Protein AF-A0A9E3MFU2-F1 (afdb_monomer_lite)

Sequence (67 aa):
MPTILLIDDRAIFREGLRNADIAQRLSTTERTVKAHISAIFAGLEVSSRIQAVIVARRAGLLGRRPR

Foldseek 3Di:
DDPLPQQLCLLLLDPPDDLCNSCVVSVHDSVSSVVNVVVQCVVQVHDDSVVSNVSCVVVCVNDDDDD

pLDDT: mean 73.58, std 12.54, range [33.62, 86.38]

Secondary structure (DSSP, 8-state):
--GGGGS-GGGTTSTT--HHHHHHHTTS-HHHHHHHHHHHHHHTT-SSHHHHHHHHHHTTTT-----

Structure (mmCIF, N/CA/C/O backbone):
data_AF-A0A9E3MFU2-F1
#
_entry.id   AF-A0A9E3MFU2-F1
#
loop_
_atom_site.group_PDB
_atom_si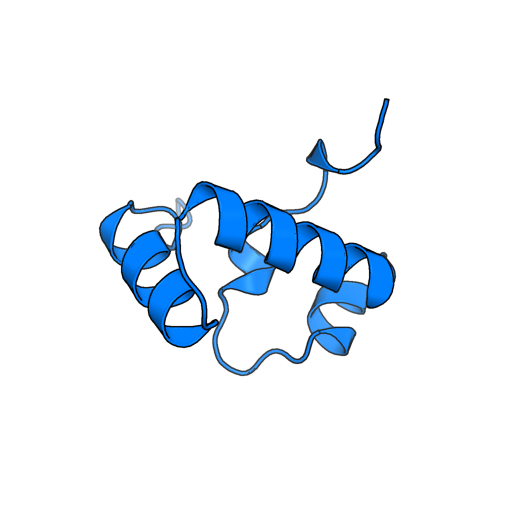te.id
_atom_site.type_symbol
_atom_site.label_atom_id
_atom_site.label_alt_id
_atom_site.label_comp_id
_atom_site.label_asym_id
_atom_site.label_entity_id
_atom_site.label_seq_id
_atom_site.pdbx_PDB_ins_code
_atom_site.Cartn_x
_atom_site.Cartn_y
_atom_site.Cartn_z
_atom_site.occupancy
_atom_site.B_iso_or_equiv
_atom_site.auth_seq_id
_atom_site.auth_comp_id
_atom_site.auth_asym_id
_atom_site.auth_atom_id
_atom_site.pdbx_PDB_model_num
ATOM 1 N N . MET A 1 1 ? -7.402 -16.861 11.931 1.00 33.62 1 MET A N 1
ATOM 2 C CA . MET A 1 1 ? -6.134 -16.809 11.169 1.00 33.62 1 MET A CA 1
ATOM 3 C C . MET A 1 1 ? -6.396 -15.957 9.935 1.00 33.62 1 MET A C 1
ATOM 5 O O . MET A 1 1 ? -7.400 -16.208 9.290 1.00 33.62 1 MET A O 1
ATOM 9 N N . PRO A 1 2 ? -5.705 -14.817 9.794 1.00 48.22 2 PRO A N 1
ATOM 10 C CA . PRO A 1 2 ? -6.271 -13.476 9.942 1.00 48.22 2 PRO A CA 1
ATOM 11 C C . PRO A 1 2 ? -7.197 -13.046 8.790 1.00 48.22 2 PRO A C 1
ATOM 13 O O . PRO A 1 2 ? -7.039 -13.462 7.649 1.00 48.22 2 PRO A O 1
ATOM 16 N N . THR A 1 3 ? -8.128 -12.149 9.120 1.00 50.00 3 THR A N 1
ATOM 17 C CA . THR A 1 3 ? -9.218 -11.507 8.348 1.00 50.00 3 THR A CA 1
ATOM 18 C C . THR A 1 3 ? -8.784 -10.739 7.071 1.00 50.00 3 THR A C 1
ATOM 20 O O . THR A 1 3 ? -9.526 -9.922 6.538 1.00 50.00 3 THR A O 1
ATOM 23 N N . ILE A 1 4 ? -7.571 -10.982 6.569 1.00 52.12 4 ILE A N 1
ATOM 24 C CA . ILE A 1 4 ? -6.856 -10.220 5.529 1.00 52.12 4 ILE A CA 1
ATOM 25 C C . ILE A 1 4 ? -7.328 -10.569 4.100 1.00 52.12 4 ILE A C 1
ATOM 27 O O . ILE A 1 4 ? -7.085 -9.819 3.161 1.00 52.12 4 ILE A O 1
ATOM 31 N N . LEU A 1 5 ? -8.066 -11.663 3.913 1.00 51.72 5 LEU A N 1
ATOM 32 C CA . LEU A 1 5 ? -8.486 -12.135 2.584 1.00 51.72 5 LEU A CA 1
ATOM 33 C C . LEU A 1 5 ? -9.738 -11.451 2.004 1.00 51.72 5 LEU A C 1
ATOM 35 O O . LEU A 1 5 ? -10.114 -11.760 0.880 1.00 51.72 5 LEU A O 1
ATOM 39 N N . LEU A 1 6 ? -10.385 -10.531 2.733 1.00 54.72 6 LEU A N 1
ATOM 40 C CA . LEU A 1 6 ? -11.645 -9.905 2.292 1.00 54.72 6 LEU A CA 1
ATOM 41 C C . LEU A 1 6 ? -11.487 -8.483 1.727 1.00 54.72 6 LEU A C 1
ATOM 43 O O . LEU A 1 6 ? -12.474 -7.850 1.360 1.00 54.72 6 LEU A O 1
ATOM 47 N N . ILE A 1 7 ? -10.259 -7.965 1.667 1.00 60.81 7 ILE A N 1
ATOM 48 C CA . ILE A 1 7 ? -9.979 -6.639 1.111 1.00 60.81 7 ILE A CA 1
ATOM 49 C C . ILE A 1 7 ? -9.626 -6.772 -0.369 1.00 60.81 7 ILE A C 1
ATOM 51 O O . ILE A 1 7 ? -8.645 -7.423 -0.713 1.00 60.81 7 ILE A O 1
ATOM 55 N N . ASP A 1 8 ? -10.408 -6.109 -1.225 1.00 64.56 8 ASP A N 1
ATOM 56 C CA . ASP A 1 8 ? -10.101 -5.903 -2.644 1.00 64.56 8 ASP A CA 1
ATOM 57 C C . ASP A 1 8 ? -8.809 -5.069 -2.750 1.00 64.56 8 ASP A C 1
ATOM 59 O O . ASP A 1 8 ? -8.821 -3.837 -2.661 1.00 64.56 8 ASP A O 1
ATOM 63 N N . ASP A 1 9 ? -7.668 -5.751 -2.888 1.00 66.88 9 ASP A N 1
ATOM 64 C CA . ASP A 1 9 ? -6.324 -5.162 -2.962 1.00 66.88 9 ASP A CA 1
ATOM 65 C C . ASP A 1 9 ? -6.195 -4.151 -4.111 1.00 66.88 9 ASP A C 1
ATOM 67 O O . ASP A 1 9 ? -5.433 -3.189 -4.036 1.00 66.88 9 ASP A O 1
ATOM 71 N N . ARG A 1 10 ? -7.037 -4.274 -5.137 1.00 69.12 10 ARG A N 1
ATOM 72 C CA . ARG A 1 10 ? -7.123 -3.338 -6.260 1.00 69.12 10 ARG A CA 1
ATOM 73 C C . ARG A 1 10 ? -7.455 -1.914 -5.825 1.00 69.12 10 ARG A C 1
ATOM 75 O O . ARG A 1 10 ? -7.009 -0.964 -6.471 1.00 69.12 10 ARG A O 1
ATOM 82 N N . ALA A 1 11 ? -8.203 -1.734 -4.733 1.00 68.56 11 ALA A N 1
ATOM 83 C CA . ALA A 1 11 ? -8.505 -0.412 -4.188 1.00 68.56 11 ALA A CA 1
ATOM 84 C C . ALA A 1 11 ? -7.243 0.318 -3.698 1.00 68.56 11 ALA A C 1
ATOM 86 O O . ALA A 1 11 ? -7.164 1.542 -3.811 1.00 68.56 11 ALA A O 1
ATOM 87 N N . ILE A 1 12 ? -6.239 -0.424 -3.221 1.00 72.44 12 ILE A N 1
ATOM 88 C CA . ILE A 1 12 ? -4.955 0.116 -2.752 1.00 72.44 12 ILE A CA 1
ATOM 89 C C . ILE A 1 12 ? -4.174 0.752 -3.908 1.00 72.44 12 ILE A C 1
ATOM 91 O O . ILE A 1 12 ? -3.523 1.791 -3.751 1.00 72.44 12 ILE A O 1
ATOM 95 N N . PHE A 1 13 ? -4.283 0.155 -5.091 1.00 73.00 13 PHE A N 1
ATOM 96 C CA . PHE A 1 13 ? -3.550 0.559 -6.285 1.00 73.00 13 PHE A CA 1
ATOM 97 C C . PHE A 1 13 ? -4.236 1.643 -7.122 1.00 73.00 13 PHE A C 1
ATOM 99 O O . PHE A 1 13 ? -3.676 2.078 -8.126 1.00 73.00 13 PHE A O 1
ATOM 106 N N . ARG A 1 14 ? -5.425 2.115 -6.728 1.00 71.56 14 ARG A N 1
ATOM 107 C CA . ARG A 1 14 ? -6.070 3.254 -7.394 1.00 71.56 14 ARG A CA 1
ATOM 108 C C . ARG A 1 14 ? -5.312 4.545 -7.089 1.00 71.56 14 ARG A C 1
ATOM 110 O O . ARG A 1 14 ? -5.184 4.942 -5.929 1.00 71.56 14 ARG A O 1
ATOM 117 N N . GLU A 1 15 ? -4.824 5.199 -8.139 1.00 64.19 15 GLU A N 1
ATOM 118 C CA . GLU A 1 15 ? -4.176 6.507 -8.040 1.00 64.19 15 GLU A CA 1
ATOM 119 C C . GLU A 1 15 ? -5.115 7.545 -7.410 1.00 64.19 15 GLU A C 1
ATOM 121 O O . GLU A 1 15 ? -6.322 7.554 -7.651 1.00 64.19 15 GLU A O 1
ATOM 126 N N . GLY A 1 16 ? -4.549 8.406 -6.562 1.00 68.12 16 GLY A N 1
ATOM 127 C CA . GLY A 1 16 ? -5.266 9.511 -5.923 1.00 68.12 16 GLY A CA 1
ATOM 128 C C .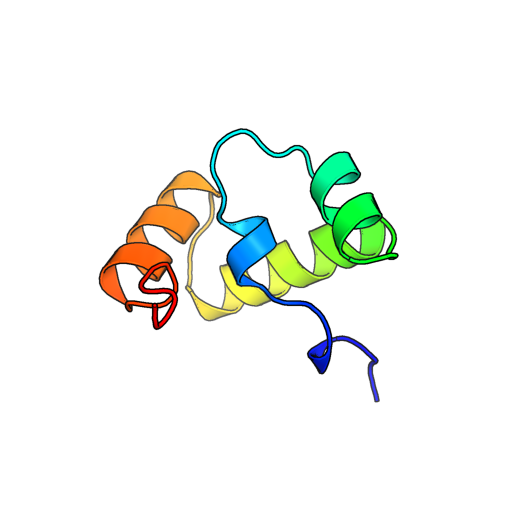 GLY A 1 16 ? -6.003 9.177 -4.621 1.00 68.12 16 GLY A C 1
ATOM 129 O O . GLY A 1 16 ? -6.397 10.106 -3.922 1.00 68.12 16 GLY A O 1
ATOM 130 N N . LEU A 1 17 ? -6.151 7.902 -4.236 1.00 73.88 17 LEU A N 1
ATOM 131 C CA . LEU A 1 17 ? -6.783 7.550 -2.956 1.00 73.88 17 LEU A CA 1
ATOM 132 C C . LEU A 1 17 ? -5.778 7.564 -1.798 1.00 73.88 17 LEU A C 1
ATOM 134 O O . LEU A 1 17 ? -4.723 6.911 -1.856 1.00 73.88 17 LEU A O 1
ATOM 138 N N . ARG A 1 18 ? -6.124 8.261 -0.710 1.00 80.62 18 ARG A N 1
ATOM 139 C CA . ARG A 1 18 ? -5.388 8.186 0.557 1.00 80.62 18 ARG A CA 1
ATOM 140 C C . ARG A 1 18 ? -5.714 6.865 1.252 1.00 80.62 18 ARG A C 1
ATOM 142 O O . ARG A 1 18 ? -6.763 6.264 1.025 1.00 80.62 18 ARG A O 1
ATOM 149 N N . ASN A 1 19 ? -4.834 6.424 2.149 1.00 80.94 19 ASN A N 1
ATOM 150 C CA . ASN A 1 19 ? -5.072 5.207 2.935 1.00 80.94 19 ASN A CA 1
ATOM 151 C C . ASN A 1 19 ? -6.372 5.302 3.755 1.00 80.94 19 ASN A C 1
ATOM 153 O O . ASN A 1 19 ? -7.051 4.294 3.912 1.00 80.94 19 ASN A O 1
ATOM 157 N N . ALA A 1 20 ? -6.741 6.510 4.202 1.00 82.06 20 ALA A N 1
ATOM 158 C CA . ALA A 1 20 ? -8.014 6.817 4.857 1.00 82.06 20 ALA A CA 1
ATOM 159 C C . ALA A 1 20 ? -9.232 6.549 3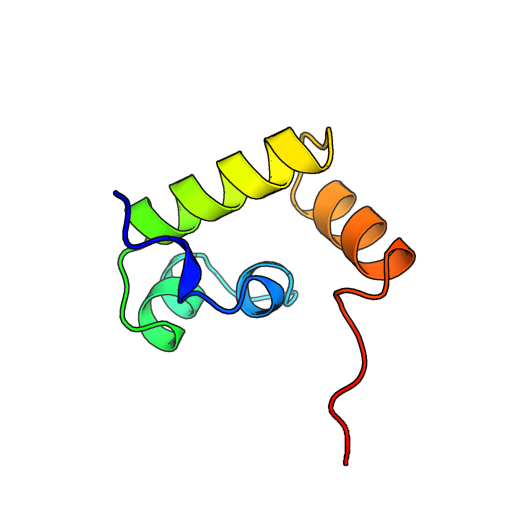.956 1.00 82.06 20 AL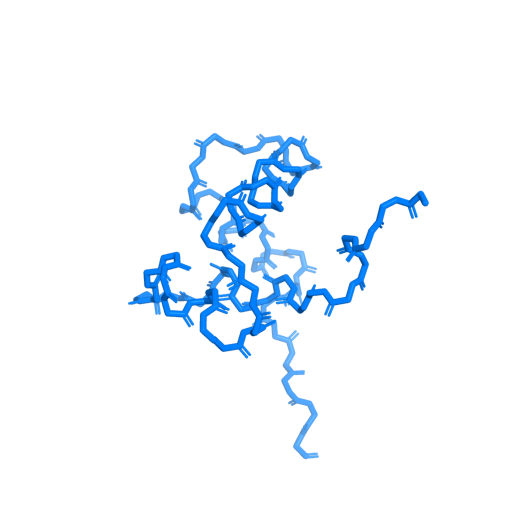A A C 1
ATOM 161 O O . ALA A 1 20 ? -10.197 5.921 4.386 1.00 82.06 20 ALA A O 1
ATOM 162 N N . ASP A 1 21 ? -9.169 6.970 2.689 1.00 82.44 21 ASP A N 1
ATOM 163 C CA . ASP A 1 21 ? -10.256 6.780 1.722 1.00 82.44 21 ASP A CA 1
ATOM 164 C C . ASP A 1 21 ? -10.436 5.298 1.383 1.00 82.44 21 ASP A C 1
ATOM 166 O O . ASP A 1 21 ? -11.557 4.808 1.254 1.00 82.44 21 ASP A O 1
ATOM 170 N N . ILE A 1 22 ? -9.321 4.571 1.260 1.00 80.69 22 ILE A N 1
ATOM 171 C CA . ILE A 1 22 ? -9.301 3.118 1.058 1.00 80.69 22 ILE A CA 1
ATOM 172 C C . ILE A 1 22 ? -9.889 2.413 2.284 1.00 80.69 22 ILE A C 1
ATOM 174 O O . ILE A 1 22 ? -10.717 1.517 2.138 1.00 80.69 22 ILE A O 1
ATOM 178 N N . ALA A 1 23 ? -9.505 2.854 3.485 1.00 83.06 23 ALA A N 1
ATOM 179 C CA . ALA A 1 23 ? -10.008 2.320 4.741 1.00 83.06 23 ALA A CA 1
ATOM 180 C C . ALA A 1 23 ? -11.529 2.496 4.858 1.00 83.06 23 ALA A C 1
ATOM 182 O O . ALA A 1 23 ? -12.230 1.521 5.115 1.00 83.06 23 ALA A O 1
ATOM 183 N N . GLN A 1 24 ? -12.055 3.691 4.562 1.00 82.62 24 GLN A N 1
ATOM 184 C CA . GLN A 1 24 ? -13.501 3.928 4.519 1.00 82.62 24 GLN A CA 1
ATOM 185 C C . GLN A 1 24 ? -14.205 3.048 3.483 1.00 82.62 24 GLN A C 1
ATOM 187 O O . GLN A 1 24 ? -15.220 2.429 3.793 1.00 82.62 24 GLN A O 1
ATOM 192 N N . ARG A 1 25 ? -13.665 2.962 2.260 1.00 80.25 25 ARG A N 1
ATOM 193 C CA . ARG A 1 25 ? -14.270 2.173 1.173 1.00 80.25 25 ARG A CA 1
ATOM 194 C C . ARG A 1 25 ? -14.353 0.684 1.476 1.00 80.25 25 ARG A C 1
ATOM 196 O O . ARG A 1 25 ? -15.260 0.023 0.988 1.00 80.25 25 ARG A O 1
ATOM 203 N N . LEU A 1 26 ? -13.389 0.174 2.231 1.00 76.94 26 LEU A N 1
ATOM 204 C CA . LEU A 1 26 ? -13.291 -1.230 2.615 1.00 76.94 26 LEU A CA 1
ATOM 205 C C . LEU A 1 26 ? -13.844 -1.491 4.024 1.00 76.94 26 LEU A C 1
ATOM 207 O O . LEU A 1 26 ? -13.644 -2.582 4.553 1.00 76.94 26 LEU A O 1
ATOM 211 N N . SER A 1 27 ? -14.483 -0.492 4.647 1.00 80.56 27 SER A N 1
ATOM 212 C CA . SER A 1 27 ? -14.991 -0.553 6.025 1.00 80.56 27 SER A CA 1
ATOM 213 C C . SER A 1 27 ? -13.957 -1.109 7.017 1.00 80.56 27 SER A C 1
ATOM 215 O O . SER A 1 27 ? -14.261 -1.933 7.876 1.00 80.56 27 SER A O 1
ATOM 217 N N . THR A 1 28 ? -12.707 -0.670 6.875 1.00 83.44 28 THR A N 1
ATOM 218 C CA . THR A 1 28 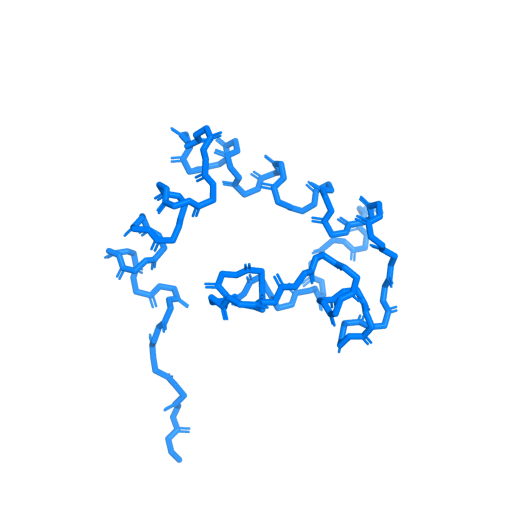? -11.558 -1.110 7.672 1.00 83.44 28 THR A CA 1
ATOM 219 C C . THR A 1 28 ? -10.797 0.088 8.242 1.00 83.44 28 THR A C 1
ATOM 221 O O . THR A 1 28 ? -11.202 1.237 8.085 1.00 83.44 28 THR A O 1
ATOM 224 N N . THR A 1 29 ? -9.680 -0.162 8.927 1.00 85.94 29 THR A N 1
ATOM 225 C CA . THR A 1 29 ? -8.825 0.896 9.483 1.00 85.94 29 THR A CA 1
ATOM 226 C C . THR A 1 29 ? -7.618 1.167 8.592 1.00 85.94 29 THR A C 1
ATOM 228 O O . THR A 1 29 ? -7.107 0.265 7.926 1.00 85.94 29 THR A O 1
ATOM 231 N N . GLU A 1 30 ? -7.079 2.388 8.636 1.00 86.38 30 GLU A N 1
ATOM 232 C CA . GLU A 1 30 ? -5.820 2.716 7.949 1.00 86.38 30 GLU A CA 1
ATOM 233 C C . GLU A 1 30 ? -4.659 1.807 8.358 1.00 86.38 30 GLU A C 1
ATOM 235 O O . GLU A 1 30 ? -3.785 1.507 7.545 1.00 86.38 30 GLU A O 1
ATOM 240 N N . ARG A 1 31 ? -4.646 1.358 9.620 1.00 85.12 31 ARG A N 1
ATOM 241 C CA . ARG A 1 31 ? -3.651 0.413 10.134 1.00 85.12 31 ARG A CA 1
ATOM 242 C C . ARG A 1 31 ? -3.716 -0.904 9.368 1.00 85.12 31 ARG A C 1
ATOM 244 O O . ARG A 1 31 ? -2.681 -1.409 8.942 1.00 85.12 31 ARG A O 1
ATOM 251 N N . THR A 1 32 ? -4.926 -1.419 9.166 1.00 85.00 32 THR A N 1
ATOM 252 C CA . THR A 1 32 ? -5.170 -2.619 8.367 1.00 85.00 32 THR A CA 1
ATOM 253 C C . THR A 1 32 ? -4.742 -2.383 6.922 1.00 85.00 32 THR A C 1
ATOM 255 O O . THR A 1 32 ? -3.944 -3.149 6.400 1.00 85.00 32 THR A O 1
ATOM 258 N N . VAL A 1 33 ? -5.147 -1.272 6.298 1.00 83.56 33 VAL A N 1
ATOM 259 C CA . VAL A 1 33 ? -4.728 -0.937 4.923 1.00 83.56 33 VAL A CA 1
ATOM 260 C C . VAL A 1 33 ? -3.202 -0.909 4.785 1.00 83.56 33 VAL A C 1
ATOM 262 O O . VAL A 1 33 ? -2.663 -1.491 3.847 1.00 83.56 33 VAL A O 1
ATOM 265 N N . LYS A 1 34 ? -2.483 -0.301 5.737 1.00 83.31 34 LYS A N 1
ATOM 266 C CA . LYS A 1 34 ? -1.011 -0.291 5.753 1.00 83.31 34 LYS A CA 1
ATOM 267 C C . LYS A 1 34 ? -0.419 -1.694 5.866 1.00 83.31 34 LYS A C 1
ATOM 269 O O . LYS A 1 34 ? 0.520 -1.993 5.141 1.00 83.31 34 LYS A O 1
ATOM 274 N N . ALA A 1 35 ? -0.972 -2.554 6.720 1.00 85.81 35 ALA A N 1
ATOM 275 C CA . ALA A 1 35 ? -0.516 -3.938 6.835 1.00 85.81 35 ALA A CA 1
ATOM 276 C C . ALA A 1 35 ? -0.692 -4.710 5.515 1.00 85.81 35 ALA A C 1
ATOM 278 O O . ALA A 1 35 ? 0.214 -5.431 5.104 1.00 85.81 35 ALA A O 1
ATOM 279 N N . HIS A 1 36 ? -1.812 -4.505 4.814 1.00 81.06 36 HIS A N 1
ATOM 280 C CA . HIS A 1 36 ? -2.043 -5.109 3.499 1.00 81.06 36 HIS A CA 1
ATOM 281 C C . HIS A 1 36 ? -1.080 -4.559 2.445 1.00 81.06 36 HIS A C 1
ATOM 283 O O . HI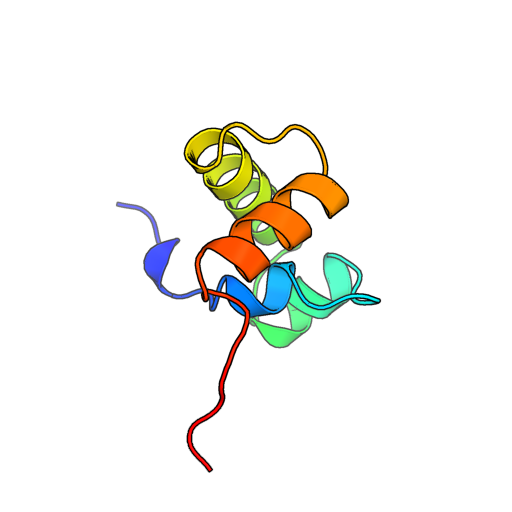S A 1 36 ? -0.486 -5.337 1.709 1.00 81.06 36 HIS A O 1
ATOM 289 N N . ILE A 1 37 ? -0.867 -3.240 2.407 1.00 80.62 37 ILE A N 1
ATOM 290 C CA . ILE A 1 37 ? 0.130 -2.609 1.530 1.00 80.62 37 ILE A CA 1
ATOM 291 C C . ILE A 1 37 ? 1.508 -3.227 1.760 1.00 80.62 37 ILE A C 1
ATOM 293 O O . ILE A 1 37 ? 2.147 -3.641 0.800 1.00 80.62 37 ILE A O 1
ATOM 297 N N . SER A 1 38 ? 1.951 -3.330 3.015 1.00 83.69 38 SER A N 1
ATOM 298 C CA . SER A 1 38 ? 3.240 -3.932 3.364 1.00 83.69 38 SER A CA 1
ATOM 299 C C . SER A 1 38 ? 3.335 -5.393 2.932 1.00 83.69 38 SER A C 1
ATOM 301 O O . SER A 1 38 ? 4.360 -5.789 2.388 1.00 83.69 38 SER A O 1
ATOM 303 N N . ALA A 1 39 ? 2.277 -6.185 3.129 1.00 83.75 39 ALA A N 1
ATOM 304 C CA . ALA A 1 39 ? 2.251 -7.584 2.711 1.00 83.75 39 ALA A CA 1
ATOM 305 C C . ALA A 1 39 ? 2.327 -7.726 1.183 1.00 83.75 39 ALA A C 1
ATOM 307 O O . ALA A 1 39 ? 3.086 -8.547 0.675 1.00 83.75 39 ALA A O 1
ATOM 308 N N . ILE A 1 40 ? 1.593 -6.888 0.446 1.00 78.69 40 ILE A N 1
ATOM 309 C CA . ILE A 1 40 ? 1.631 -6.891 -1.017 1.00 78.69 40 ILE A CA 1
ATOM 310 C C . ILE A 1 40 ? 2.989 -6.394 -1.521 1.00 78.69 40 ILE A C 1
ATOM 312 O O . ILE A 1 40 ? 3.536 -6.956 -2.459 1.00 78.69 40 ILE A O 1
ATOM 316 N N . PHE A 1 41 ? 3.568 -5.373 -0.891 1.00 82.38 41 PHE A N 1
ATOM 317 C CA . PHE A 1 41 ? 4.884 -4.854 -1.265 1.00 82.38 41 PHE A CA 1
ATOM 318 C C . PHE A 1 41 ? 5.982 -5.889 -1.040 1.00 82.38 41 PHE A C 1
ATOM 320 O O . PHE A 1 41 ? 6.827 -6.067 -1.910 1.00 82.38 41 PHE A O 1
ATOM 327 N N . ALA A 1 42 ? 5.924 -6.611 0.081 1.00 84.50 42 ALA A N 1
ATOM 328 C CA . ALA A 1 42 ? 6.821 -7.724 0.354 1.00 84.50 42 ALA A CA 1
ATOM 329 C C . ALA A 1 42 ? 6.650 -8.855 -0.673 1.00 84.50 42 ALA A C 1
ATOM 331 O O . ALA A 1 42 ? 7.640 -9.361 -1.184 1.00 84.50 42 ALA A O 1
ATOM 332 N N . GLY A 1 43 ? 5.408 -9.209 -1.024 1.00 81.50 43 GLY A N 1
ATOM 333 C CA . GLY A 1 43 ? 5.127 -10.246 -2.023 1.00 81.50 43 GLY A CA 1
ATOM 334 C C . GLY A 1 43 ? 5.476 -9.858 -3.466 1.00 81.50 43 GLY A C 1
ATOM 335 O O . GLY A 1 43 ? 5.718 -10.737 -4.285 1.00 81.50 43 GLY A O 1
ATOM 336 N N . LEU A 1 44 ? 5.503 -8.560 -3.781 1.00 79.12 44 LEU A N 1
ATOM 337 C CA . LEU A 1 44 ? 5.884 -8.026 -5.095 1.00 79.12 44 LEU A CA 1
ATOM 338 C C . LEU A 1 44 ? 7.348 -7.557 -5.157 1.00 79.12 44 LEU A C 1
ATOM 340 O O . LEU A 1 44 ? 7.768 -7.077 -6.206 1.00 79.12 44 LEU A O 1
ATOM 344 N N . GLU A 1 45 ? 8.095 -7.651 -4.052 1.00 84.88 45 GLU A N 1
ATOM 345 C CA . GLU A 1 45 ? 9.475 -7.158 -3.912 1.00 84.88 45 GLU A CA 1
ATOM 346 C C . GLU A 1 45 ? 9.646 -5.680 -4.318 1.00 84.88 45 GLU A C 1
ATOM 348 O O . GLU A 1 45 ? 10.629 -5.268 -4.934 1.00 84.88 45 GLU A O 1
ATOM 353 N N . VAL A 1 46 ? 8.665 -4.849 -3.961 1.00 83.88 46 VAL A N 1
ATOM 354 C CA . VAL A 1 46 ? 8.638 -3.412 -4.272 1.00 83.88 46 VAL A CA 1
ATOM 355 C C . VAL A 1 46 ? 8.731 -2.577 -3.005 1.00 83.88 46 VAL A C 1
ATOM 357 O O . VAL A 1 46 ? 8.167 -2.913 -1.968 1.00 83.88 46 VAL A O 1
ATOM 360 N N . SER A 1 47 ? 9.400 -1.433 -3.094 1.00 80.75 47 SER A N 1
ATOM 361 C CA . SER A 1 47 ? 9.617 -0.537 -1.949 1.00 80.75 47 SER A CA 1
ATOM 362 C C . SER A 1 47 ? 8.756 0.728 -1.992 1.00 80.75 47 SER A C 1
ATOM 364 O O . SER A 1 47 ? 8.725 1.497 -1.033 1.00 80.75 47 SER A O 1
ATOM 366 N N . SER A 1 48 ? 8.019 0.952 -3.085 1.00 80.06 48 SER A N 1
ATOM 367 C CA . SER A 1 48 ? 7.193 2.146 -3.274 1.00 80.06 48 SER A CA 1
ATOM 368 C C . SER A 1 48 ? 5.857 1.832 -3.933 1.00 80.06 48 SER A C 1
ATOM 370 O O . SER A 1 48 ? 5.756 0.961 -4.795 1.00 80.06 48 SER A O 1
ATOM 372 N N . ARG A 1 49 ? 4.836 2.629 -3.598 1.00 77.06 49 ARG A N 1
ATOM 373 C CA . ARG A 1 49 ? 3.497 2.557 -4.201 1.00 77.06 49 ARG A CA 1
ATOM 374 C C . ARG A 1 49 ? 3.536 2.684 -5.718 1.00 77.06 49 ARG A C 1
ATOM 376 O O . ARG A 1 49 ? 2.784 1.988 -6.385 1.00 77.06 49 ARG A O 1
ATOM 383 N N . ILE A 1 50 ? 4.429 3.511 -6.264 1.00 81.50 50 ILE A N 1
ATOM 384 C CA . ILE A 1 50 ? 4.575 3.645 -7.720 1.00 81.50 50 ILE A CA 1
ATOM 385 C C . ILE A 1 50 ? 5.110 2.351 -8.336 1.00 81.50 50 ILE A C 1
ATOM 387 O O . ILE A 1 50 ? 4.543 1.861 -9.308 1.00 81.50 50 ILE A O 1
ATOM 391 N N . GLN A 1 51 ? 6.148 1.750 -7.748 1.00 81.81 51 GLN A N 1
ATOM 392 C CA . GLN A 1 51 ? 6.651 0.455 -8.212 1.00 81.81 51 GLN A CA 1
ATOM 393 C C . GLN A 1 51 ? 5.575 -0.625 -8.107 1.00 81.81 51 GLN A C 1
ATOM 395 O O . GLN A 1 51 ? 5.371 -1.385 -9.048 1.00 81.81 51 GLN A O 1
ATOM 400 N N . ALA A 1 52 ? 4.834 -0.639 -7.004 1.00 80.94 52 ALA A N 1
ATOM 401 C CA . ALA A 1 52 ? 3.763 -1.590 -6.778 1.00 80.94 52 ALA A CA 1
ATOM 402 C C . ALA A 1 52 ? 2.627 -1.438 -7.804 1.00 80.94 52 ALA A C 1
ATOM 404 O O . ALA A 1 52 ? 2.156 -2.436 -8.336 1.00 80.94 52 ALA A O 1
ATOM 405 N N . VAL A 1 53 ? 2.242 -0.206 -8.162 1.00 78.12 53 VAL A N 1
ATOM 406 C CA . VAL A 1 53 ? 1.284 0.072 -9.248 1.00 78.12 53 VAL A CA 1
ATOM 407 C C . VAL A 1 53 ? 1.826 -0.401 -10.598 1.00 78.12 53 VAL A C 1
ATOM 409 O O . VAL A 1 53 ? 1.093 -1.025 -11.361 1.00 78.12 53 VAL A O 1
ATOM 412 N N . ILE A 1 54 ? 3.104 -0.158 -10.903 1.00 82.19 54 ILE A N 1
ATOM 413 C CA . ILE A 1 54 ? 3.733 -0.613 -12.154 1.00 82.19 54 ILE A CA 1
ATOM 414 C C . ILE A 1 54 ? 3.725 -2.143 -12.238 1.00 82.19 54 ILE A C 1
ATOM 416 O O . ILE A 1 54 ? 3.336 -2.695 -13.270 1.00 82.19 54 ILE A O 1
ATOM 420 N N . VAL A 1 55 ? 4.115 -2.829 -11.162 1.00 82.25 55 VAL A N 1
ATOM 421 C CA . VAL A 1 55 ? 4.123 -4.295 -11.093 1.00 82.25 55 VAL A CA 1
ATOM 422 C C . VAL A 1 55 ? 2.699 -4.841 -11.168 1.00 82.25 55 VAL A C 1
ATOM 424 O O . VAL A 1 55 ? 2.436 -5.700 -12.002 1.00 82.25 55 VAL A O 1
ATOM 427 N N . ALA A 1 56 ? 1.749 -4.292 -10.409 1.00 77.31 56 ALA A N 1
ATOM 428 C CA . ALA A 1 56 ? 0.344 -4.699 -10.452 1.00 77.31 56 ALA A CA 1
ATOM 429 C C . ALA A 1 56 ? -0.289 -4.478 -11.837 1.00 77.31 56 ALA A C 1
ATOM 431 O O . ALA A 1 56 ? -1.111 -5.276 -12.289 1.00 77.31 56 ALA A O 1
ATOM 432 N N . ARG A 1 57 ? 0.116 -3.422 -12.554 1.00 77.25 57 ARG A N 1
ATOM 433 C CA . ARG A 1 57 ? -0.320 -3.152 -13.930 1.00 77.25 57 ARG A CA 1
ATOM 434 C C . ARG A 1 57 ? 0.270 -4.157 -14.913 1.00 77.25 57 ARG A C 1
ATOM 436 O O . ARG A 1 57 ? -0.460 -4.644 -15.770 1.00 77.25 57 ARG A O 1
ATOM 443 N N . ARG A 1 58 ? 1.555 -4.499 -14.769 1.00 79.00 58 ARG A N 1
ATOM 444 C CA . ARG A 1 58 ? 2.218 -5.554 -15.557 1.00 79.00 58 ARG A CA 1
ATOM 445 C C . ARG A 1 58 ? 1.629 -6.937 -15.281 1.00 79.00 58 ARG A C 1
ATOM 447 O O . ARG A 1 58 ? 1.472 -7.715 -16.211 1.00 79.00 58 ARG A O 1
ATOM 454 N N . ALA A 1 59 ? 1.250 -7.209 -14.036 1.00 74.31 59 ALA A N 1
ATOM 455 C CA . ALA A 1 59 ? 0.626 -8.456 -13.607 1.00 74.31 59 ALA A CA 1
ATOM 456 C C . ALA A 1 59 ? -0.867 -8.563 -13.981 1.00 74.31 59 ALA A C 1
ATOM 458 O O . ALA A 1 59 ? -1.504 -9.563 -13.668 1.00 74.31 59 ALA A O 1
ATOM 459 N N . GLY A 1 60 ? -1.461 -7.538 -14.607 1.00 72.31 60 GLY A N 1
ATOM 460 C CA . GLY A 1 60 ? -2.887 -7.535 -14.955 1.00 72.31 60 GLY A CA 1
ATOM 461 C C . GLY A 1 60 ? -3.834 -7.415 -13.752 1.00 72.31 60 GLY A C 1
ATOM 462 O O . GLY A 1 60 ? -5.046 -7.511 -13.909 1.00 72.31 60 GLY A O 1
ATOM 463 N N . LEU A 1 61 ? -3.321 -7.145 -12.548 1.00 69.38 61 LEU A N 1
ATOM 464 C CA . LEU A 1 61 ? -4.131 -6.985 -11.335 1.00 69.38 61 LEU A CA 1
ATOM 465 C C . LEU A 1 61 ? -4.991 -5.710 -11.388 1.00 69.38 61 LEU A C 1
ATOM 467 O O . LEU A 1 61 ? -6.072 -5.662 -10.803 1.00 69.38 61 LEU A O 1
ATOM 471 N N . LEU A 1 62 ? -4.550 -4.707 -12.156 1.00 68.38 62 LEU A N 1
ATOM 472 C CA . LEU A 1 62 ? -5.185 -3.391 -12.296 1.00 68.38 62 LEU A CA 1
ATOM 473 C C . LEU A 1 62 ? -6.209 -3.252 -13.450 1.00 68.38 62 LEU A C 1
ATOM 475 O O . LEU A 1 62 ? -6.719 -2.153 -13.669 1.00 68.38 62 LEU A O 1
ATOM 479 N N . GLY A 1 63 ? -6.574 -4.322 -14.172 1.00 62.22 63 GLY A N 1
ATOM 480 C CA . GLY A 1 63 ? -7.640 -4.276 -15.194 1.00 62.22 63 GLY A CA 1
ATOM 481 C C . GLY A 1 63 ? -8.166 -5.662 -15.601 1.00 62.22 63 GLY A C 1
ATOM 482 O O . GLY A 1 63 ? -7.437 -6.633 -15.503 1.00 62.22 63 GLY A O 1
ATOM 483 N N . ARG A 1 64 ? -9.412 -5.860 -16.060 1.00 48.00 64 ARG A N 1
ATOM 484 C CA . ARG A 1 64 ? -10.549 -4.959 -16.358 1.00 48.00 64 ARG A CA 1
ATOM 485 C C . ARG A 1 64 ? -11.769 -5.375 -15.521 1.00 48.00 64 ARG A C 1
ATOM 487 O O . ARG A 1 64 ? -11.987 -6.563 -15.308 1.00 48.00 64 ARG A O 1
ATOM 494 N N . ARG A 1 65 ? -12.616 -4.411 -15.132 1.00 50.22 65 ARG A N 1
ATOM 495 C CA . ARG A 1 65 ? -14.026 -4.702 -14.811 1.00 50.22 65 ARG A CA 1
ATOM 496 C C . ARG A 1 65 ? -14.631 -5.426 -16.028 1.00 50.22 65 ARG A C 1
ATOM 498 O O . ARG A 1 65 ? -14.556 -4.838 -17.115 1.00 50.22 65 ARG A O 1
ATOM 505 N N . PRO A 1 66 ? -15.200 -6.638 -15.898 1.00 43.16 66 PRO A N 1
ATOM 506 C CA . PRO A 1 66 ? -16.144 -7.097 -16.905 1.00 43.16 66 PRO A CA 1
ATOM 507 C C . PRO A 1 66 ? -17.279 -6.062 -16.938 1.00 43.16 66 PRO A C 1
ATOM 509 O O . PRO A 1 66 ? -17.700 -5.575 -15.883 1.00 43.16 66 PRO A O 1
ATOM 512 N N . ARG A 1 67 ? -17.624 -5.603 -18.144 1.00 47.16 67 ARG A N 1
ATOM 513 C CA . ARG A 1 67 ? -18.792 -4.740 -18.347 1.00 47.16 67 ARG A CA 1
ATOM 514 C C . ARG A 1 67 ? -20.057 -5.519 -18.033 1.00 47.16 67 ARG A C 1
ATOM 516 O O . ARG A 1 67 ? -20.047 -6.735 -18.318 1.00 47.16 67 ARG A O 1
#

Radius of gyration: 11.72 Å; chains: 1; bounding box: 28×26×30 Å